Protein AF-A0AAD1RD25-F1 (afdb_monomer)

pLDDT: mean 83.56, std 19.71, range [30.31, 98.44]

Solvent-accessible surface area (backbone atoms only — not comparable to full-atom values): 5109 Å² total; per-residue (Å²): 141,80,90,83,86,79,84,85,58,92,83,67,57,52,53,70,49,78,55,97,92,42,76,48,44,28,36,53,43,82,54,90,80,43,54,89,38,78,66,67,16,25,50,74,46,66,45,95,70,46,50,93,54,69,68,75,75,81,86,84,83,87,83,86,85,53,80,80,55,63,78,71,78,117

Sequence (74 aa):
MAAGGRSRRYGDRWGVTTESEKQQKFWIVANSWGRKWGENGYFRILRGENHCGIEDLIIAAWCSVTPSDENKIL

Mean predicted aligned error: 9.25 Å

Foldseek 3Di:
DDDDDDDDDPPDQWDWDADPNDIFTWGKDAAPPALVPDPRRIDIDGPPPCVVVPVVDDDDDDDDDDPVVVVVVD

Radius of gyration: 17.49 Å; Cα contacts (8 Å, |Δi|>4): 64; chains: 1; bounding box: 41×29×44 Å

Secondary structure (DSSP, 8-state):
---------TT--EEEEEETTEEEEEEEEE-SS-TTSTTTSEEEEE-SS-GGGTTT-----PPPPPHHHHTT--

Structure (mmCIF, N/CA/C/O backbone):
data_AF-A0AAD1RD25-F1
#
_entry.id   AF-A0AAD1RD25-F1
#
loop_
_atom_site.group_PDB
_atom_site.id
_atom_site.type_symbol
_atom_site.label_atom_id
_atom_site.label_alt_id
_atom_site.label_comp_id
_atom_site.label_asym_id
_atom_site.label_entity_id
_atom_site.label_seq_id
_atom_site.pdbx_PDB_ins_code
_atom_site.Cartn_x
_atom_site.Cartn_y
_atom_site.Cartn_z
_atom_site.occupancy
_atom_site.B_iso_or_equiv
_atom_site.auth_seq_id
_atom_site.auth_comp_id
_atom_site.auth_asym_id
_atom_site.auth_atom_id
_atom_site.pdbx_PDB_model_num
ATOM 1 N N . MET A 1 1 ? -0.061 12.455 27.361 1.00 36.09 1 MET A N 1
ATOM 2 C CA . MET A 1 1 ? 0.288 11.192 28.052 1.00 36.09 1 MET A CA 1
ATOM 3 C C . MET A 1 1 ? -0.680 10.140 27.511 1.00 36.09 1 MET A C 1
ATOM 5 O O . MET A 1 1 ? -1.864 10.378 27.638 1.00 36.09 1 MET A O 1
ATOM 9 N N . ALA A 1 2 ? -0.342 9.080 26.780 1.00 30.31 2 ALA A N 1
ATOM 10 C CA . ALA A 1 2 ? 0.883 8.305 26.668 1.00 30.31 2 ALA A CA 1
ATOM 11 C C . ALA A 1 2 ? 1.278 8.081 25.194 1.00 30.31 2 ALA A C 1
ATOM 13 O O . ALA A 1 2 ? 0.433 7.880 24.325 1.00 30.31 2 ALA A O 1
ATOM 14 N N . ALA A 1 3 ? 2.584 8.107 24.940 1.00 45.75 3 ALA A N 1
ATOM 15 C CA . ALA A 1 3 ? 3.189 7.593 23.724 1.00 45.75 3 ALA A CA 1
ATOM 16 C C . ALA A 1 3 ? 3.168 6.056 23.779 1.00 45.75 3 ALA A C 1
ATOM 18 O O . ALA A 1 3 ? 3.765 5.467 24.675 1.00 45.75 3 ALA A O 1
ATOM 19 N N . GLY A 1 4 ? 2.472 5.410 22.843 1.00 36.84 4 GLY A N 1
ATOM 20 C CA . GLY A 1 4 ? 2.433 3.952 22.705 1.00 36.84 4 GLY A CA 1
ATOM 21 C C . GLY A 1 4 ? 3.150 3.521 21.432 1.00 36.84 4 GLY A C 1
ATOM 22 O O . GLY A 1 4 ? 2.528 3.389 20.382 1.00 36.84 4 GLY A O 1
ATOM 23 N N . GLY A 1 5 ? 4.470 3.361 21.508 1.00 53.44 5 GLY A N 1
ATOM 24 C CA . GLY A 1 5 ? 5.302 2.957 20.379 1.00 53.44 5 GLY A CA 1
ATOM 25 C C . GLY A 1 5 ? 5.121 1.491 19.981 1.00 53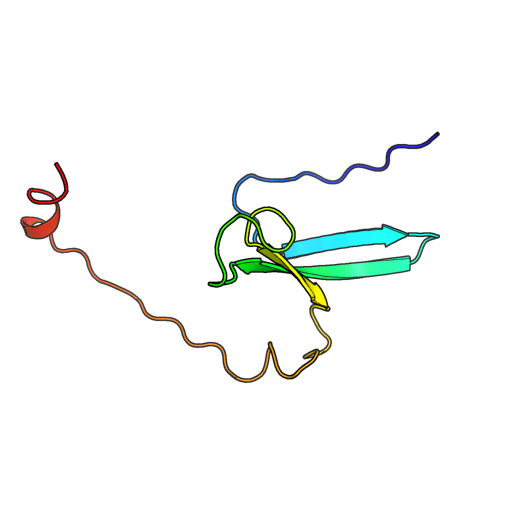.44 5 GLY A C 1
ATOM 26 O O . GLY A 1 5 ? 5.010 0.616 20.835 1.00 53.44 5 GLY A O 1
ATOM 27 N N . ARG A 1 6 ? 5.203 1.215 18.673 1.00 51.66 6 ARG A N 1
ATOM 28 C CA . ARG A 1 6 ? 5.783 -0.026 18.143 1.00 51.66 6 ARG A CA 1
ATOM 29 C C . ARG A 1 6 ? 6.691 0.302 16.956 1.00 51.66 6 ARG A C 1
ATOM 31 O O . ARG A 1 6 ? 6.361 1.113 16.099 1.00 51.66 6 ARG A O 1
ATOM 38 N N . SER A 1 7 ? 7.867 -0.310 17.021 1.00 42.53 7 SER A N 1
ATOM 39 C CA . SER A 1 7 ? 9.068 -0.163 16.201 1.00 42.53 7 SER A CA 1
ATOM 40 C C . SER A 1 7 ? 8.819 0.094 14.708 1.00 42.53 7 SER A C 1
ATOM 42 O O . SER A 1 7 ? 8.301 -0.767 14.002 1.00 42.53 7 SER A O 1
ATOM 44 N N . ARG A 1 8 ? 9.266 1.253 14.206 1.00 49.06 8 ARG A N 1
ATOM 45 C CA . ARG A 1 8 ? 9.620 1.414 12.790 1.00 49.06 8 ARG A CA 1
ATOM 46 C C . ARG A 1 8 ? 10.920 0.638 12.573 1.00 49.06 8 ARG A C 1
ATOM 48 O O . ARG A 1 8 ? 11.992 1.185 12.828 1.00 49.06 8 ARG A O 1
ATOM 55 N N . ARG A 1 9 ? 10.859 -0.614 12.108 1.00 53.94 9 ARG A N 1
ATOM 56 C CA . ARG A 1 9 ? 12.042 -1.193 11.462 1.00 53.94 9 ARG A CA 1
ATOM 57 C C . ARG A 1 9 ? 12.1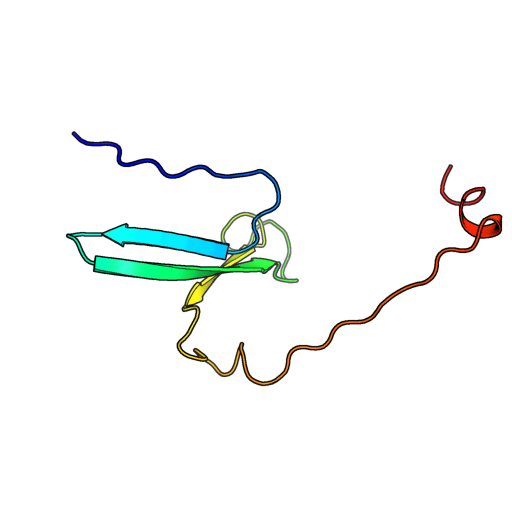88 -0.533 10.098 1.00 53.94 9 ARG A C 1
ATOM 59 O O . ARG A 1 9 ? 11.220 -0.389 9.352 1.00 53.94 9 ARG A O 1
ATOM 66 N N . TYR A 1 10 ? 13.391 -0.056 9.809 1.00 40.12 10 TYR A N 1
ATOM 67 C CA . TYR A 1 10 ? 13.721 0.539 8.522 1.00 40.12 10 TYR A CA 1
ATOM 68 C C . TYR A 1 10 ? 13.503 -0.528 7.434 1.00 40.12 10 TYR A C 1
ATOM 70 O O . TYR A 1 10 ? 14.195 -1.540 7.436 1.00 40.12 10 TYR A O 1
ATOM 78 N N . GLY A 1 11 ? 12.501 -0.342 6.566 1.00 65.06 11 GLY A N 1
ATOM 79 C CA . GLY A 1 11 ? 12.169 -1.278 5.480 1.00 65.06 11 GLY A CA 1
ATOM 80 C C . GLY A 1 11 ? 10.735 -1.820 5.477 1.00 65.06 11 GLY A C 1
ATOM 81 O O . GLY A 1 11 ? 10.268 -2.260 4.427 1.00 65.06 11 GLY A O 1
ATOM 82 N N . ASP A 1 12 ? 9.997 -1.731 6.586 1.00 81.38 12 ASP A N 1
ATOM 83 C CA . ASP A 1 12 ? 8.627 -2.256 6.634 1.00 81.38 12 ASP A CA 1
ATOM 84 C C . ASP A 1 12 ? 7.661 -1.341 5.843 1.00 81.38 12 ASP A C 1
ATOM 86 O O . ASP A 1 12 ? 7.453 -0.174 6.180 1.00 81.38 12 ASP A O 1
ATOM 90 N N . ARG A 1 13 ? 7.060 -1.868 4.762 1.00 93.25 13 ARG A N 1
ATOM 91 C CA . ARG A 1 13 ? 6.088 -1.169 3.883 1.00 93.25 13 ARG A CA 1
ATOM 92 C C . ARG A 1 13 ? 4.626 -1.334 4.333 1.00 93.25 13 ARG A C 1
ATOM 94 O O . ARG A 1 13 ? 3.701 -1.234 3.532 1.00 93.25 13 ARG A O 1
ATOM 101 N N . TRP A 1 14 ? 4.405 -1.595 5.618 1.00 95.44 14 TRP A N 1
ATOM 102 C CA . TRP A 1 14 ? 3.088 -1.791 6.228 1.00 95.44 14 TRP A CA 1
ATOM 103 C C . TRP A 1 14 ? 3.126 -1.476 7.722 1.00 95.44 14 TRP A C 1
AT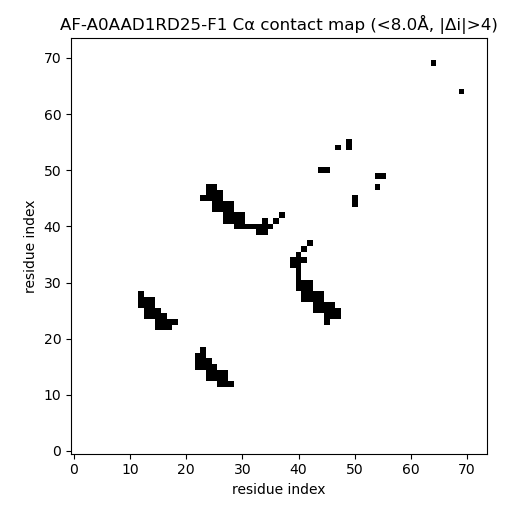OM 105 O O . TRP A 1 14 ? 4.196 -1.379 8.318 1.00 95.44 14 TRP A O 1
ATOM 115 N N . GLY A 1 15 ? 1.959 -1.323 8.344 1.00 93.56 15 GLY A N 1
ATOM 116 C CA . GLY A 1 15 ? 1.877 -1.066 9.777 1.00 93.56 15 GLY A CA 1
ATOM 117 C C . GLY A 1 15 ? 0.492 -1.275 10.376 1.00 93.56 15 GLY A C 1
ATOM 118 O O . GLY A 1 15 ? -0.431 -1.776 9.723 1.00 93.56 15 GLY A O 1
ATOM 119 N N . VAL A 1 16 ? 0.386 -0.920 11.659 1.00 93.81 16 VAL A N 1
ATOM 120 C CA . VAL A 1 16 ? -0.856 -0.896 12.440 1.00 93.81 16 VAL A CA 1
ATOM 121 C C . VAL A 1 16 ? -0.854 0.363 13.305 1.00 93.81 16 VAL A C 1
ATOM 123 O O . VAL A 1 16 ? 0.116 0.586 14.029 1.00 93.81 16 VAL A O 1
ATOM 126 N N . THR A 1 17 ? -1.902 1.184 13.241 1.00 90.94 1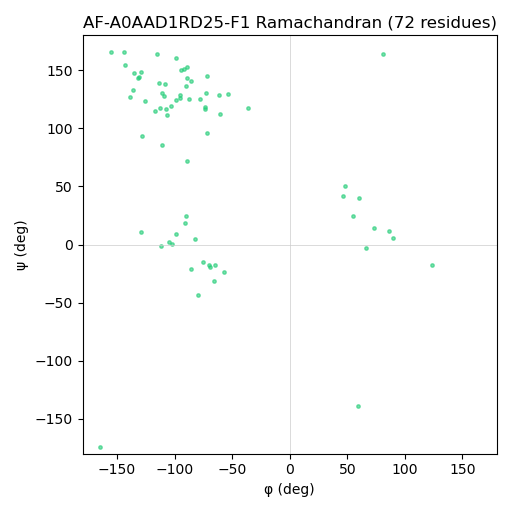7 THR A N 1
ATOM 127 C CA . THR A 1 17 ? -2.145 2.239 14.236 1.00 90.94 17 THR A CA 1
ATOM 128 C C . THR A 1 17 ? -3.084 1.714 15.314 1.00 90.94 17 THR A C 1
ATOM 130 O O . THR A 1 17 ? -3.910 0.838 15.055 1.00 90.94 17 THR A O 1
ATOM 133 N N . THR A 1 18 ? -2.943 2.228 16.533 1.00 91.75 18 THR A N 1
ATOM 134 C CA . THR A 1 18 ? -3.901 1.982 17.612 1.00 91.75 18 THR A CA 1
ATOM 135 C C . THR A 1 18 ? -4.521 3.319 17.988 1.00 91.75 18 THR A C 1
ATOM 137 O O . THR A 1 18 ? -3.815 4.193 18.487 1.00 91.75 18 THR A O 1
ATOM 140 N N . GLU A 1 19 ? -5.819 3.475 17.758 1.00 84.75 19 GLU A N 1
ATOM 141 C CA . GLU A 1 19 ? -6.587 4.661 18.144 1.00 84.75 19 GLU A CA 1
ATOM 142 C C . GLU A 1 19 ? -7.789 4.211 18.972 1.00 84.75 19 GLU A C 1
ATOM 144 O O . GLU A 1 19 ? -8.568 3.372 18.525 1.00 84.75 19 GLU A O 1
ATOM 149 N N . SER A 1 20 ? -7.924 4.732 20.197 1.00 85.19 20 SER A N 1
ATOM 150 C CA . SER A 1 20 ? -9.044 4.419 21.104 1.00 85.19 20 SER A CA 1
ATOM 151 C C . SER A 1 20 ? -9.330 2.912 21.224 1.00 85.19 20 SER A C 1
ATOM 153 O O . SER A 1 20 ? -10.456 2.468 21.020 1.00 85.19 20 SER A O 1
ATOM 155 N N . GLU A 1 21 ? -8.280 2.123 21.484 1.00 84.69 21 GLU A N 1
ATOM 156 C CA . GLU A 1 21 ? -8.296 0.648 21.592 1.00 84.69 21 GLU A CA 1
ATOM 157 C C . GLU A 1 21 ? -8.617 -0.124 20.300 1.00 84.69 21 GLU A C 1
ATOM 159 O O . GLU A 1 21 ? -8.512 -1.351 20.270 1.00 84.69 21 GLU A O 1
ATOM 164 N N . LYS A 1 22 ? -8.912 0.563 19.193 1.00 88.50 22 LYS A N 1
ATOM 165 C CA . LYS A 1 22 ? -9.085 -0.059 17.878 1.00 88.50 22 LYS A CA 1
ATOM 166 C C . LYS A 1 22 ? -7.761 -0.105 17.128 1.00 88.50 22 LYS A C 1
ATOM 168 O O . LYS A 1 22 ? -7.000 0.861 17.115 1.00 88.50 22 LYS A O 1
ATOM 173 N N . GLN A 1 23 ? -7.486 -1.242 16.493 1.00 92.69 23 GLN A N 1
ATOM 174 C CA . GLN A 1 23 ? -6.304 -1.432 15.653 1.00 92.69 23 GLN A CA 1
ATOM 175 C C . GLN A 1 23 ? -6.662 -1.257 14.178 1.00 92.69 23 GLN A C 1
ATOM 177 O O . GLN A 1 23 ? -7.504 -1.992 13.669 1.00 92.69 23 GLN A O 1
ATOM 182 N N . GLN A 1 24 ? -5.971 -0.355 13.480 1.00 93.88 24 GLN A N 1
ATOM 183 C CA . GLN A 1 24 ? -6.132 -0.151 12.042 1.00 93.88 24 GLN A CA 1
ATOM 184 C C . GLN A 1 24 ? -4.873 -0.584 11.294 1.00 93.88 24 GLN A C 1
ATOM 186 O O . GLN A 1 24 ? -3.796 -0.023 11.491 1.00 93.88 24 GLN A O 1
ATOM 191 N N . LYS A 1 25 ? -4.992 -1.585 10.418 1.00 95.69 25 LYS A N 1
ATOM 192 C CA . LYS A 1 25 ? -3.887 -2.076 9.580 1.00 95.69 25 LYS A CA 1
ATOM 193 C C . LYS A 1 25 ? -3.789 -1.247 8.299 1.00 95.69 25 LYS A C 1
ATOM 195 O O . LYS A 1 25 ? -4.810 -0.931 7.693 1.00 95.69 25 LYS A O 1
ATOM 200 N N . PHE A 1 26 ? -2.569 -0.952 7.854 1.00 96.19 26 PHE A N 1
ATOM 201 C CA . PHE A 1 26 ? -2.342 -0.213 6.608 1.00 96.19 26 PHE A CA 1
ATOM 202 C C . PHE A 1 26 ? -1.120 -0.705 5.821 1.00 96.19 26 PHE A C 1
ATOM 204 O O . PHE A 1 26 ? -0.177 -1.253 6.400 1.00 96.19 26 PHE A O 1
ATOM 211 N N . TRP A 1 27 ? -1.141 -0.479 4.506 1.00 97.12 27 TRP A N 1
ATOM 212 C CA . TRP A 1 27 ? 0.018 -0.507 3.607 1.00 97.12 27 TRP A CA 1
ATOM 213 C C . TRP A 1 27 ? 0.624 0.895 3.490 1.00 97.12 27 TRP A C 1
ATOM 215 O O . TRP A 1 27 ? -0.097 1.884 3.610 1.00 97.12 27 TRP A O 1
ATOM 225 N N . ILE A 1 28 ? 1.933 0.990 3.245 1.00 97.00 28 ILE A N 1
ATOM 226 C CA . ILE A 1 28 ? 2.618 2.238 2.877 1.00 97.00 28 ILE A CA 1
ATOM 227 C C . ILE A 1 28 ? 2.964 2.153 1.394 1.00 97.00 28 ILE A C 1
ATOM 229 O O . ILE A 1 28 ? 3.832 1.371 1.001 1.00 97.00 28 ILE A O 1
ATOM 233 N N . VAL A 1 29 ? 2.312 2.975 0.579 1.00 96.50 29 VAL A N 1
ATOM 234 C CA . VAL A 1 29 ? 2.401 2.909 -0.882 1.00 96.50 29 VAL A CA 1
ATOM 235 C C . VAL A 1 29 ? 3.155 4.124 -1.412 1.00 96.50 29 VAL A C 1
ATOM 237 O O . VAL A 1 29 ? 2.866 5.258 -1.028 1.00 96.50 29 VAL A O 1
ATOM 240 N N . ALA A 1 30 ? 4.142 3.884 -2.278 1.00 96.69 30 ALA A N 1
ATOM 241 C CA . ALA A 1 30 ? 4.817 4.937 -3.031 1.00 96.69 30 ALA A CA 1
ATOM 242 C C . ALA A 1 30 ? 3.925 5.368 -4.194 1.00 96.69 30 ALA A C 1
ATOM 244 O O . ALA A 1 30 ? 3.534 4.529 -5.003 1.00 96.69 30 ALA A O 1
ATOM 245 N N . ASN A 1 31 ? 3.623 6.657 -4.292 1.00 97.62 31 ASN A N 1
ATOM 246 C CA . ASN A 1 31 ? 2.884 7.208 -5.417 1.00 97.62 31 ASN A CA 1
ATOM 247 C C . ASN A 1 31 ? 3.839 7.846 -6.441 1.00 97.62 31 ASN A C 1
ATOM 249 O O . ASN A 1 31 ? 4.977 8.202 -6.126 1.00 97.62 31 ASN A O 1
ATOM 253 N N . SER A 1 32 ? 3.371 8.018 -7.674 1.00 97.81 32 SER A N 1
ATOM 254 C CA . SER A 1 32 ? 4.146 8.555 -8.800 1.00 97.81 32 SER A CA 1
ATOM 255 C C . SER A 1 32 ? 3.905 10.048 -9.067 1.00 97.81 32 SER A C 1
ATOM 257 O O . SER A 1 32 ? 4.403 10.586 -10.051 1.00 97.81 32 SER A O 1
ATOM 259 N N . TRP A 1 33 ? 3.195 10.759 -8.185 1.0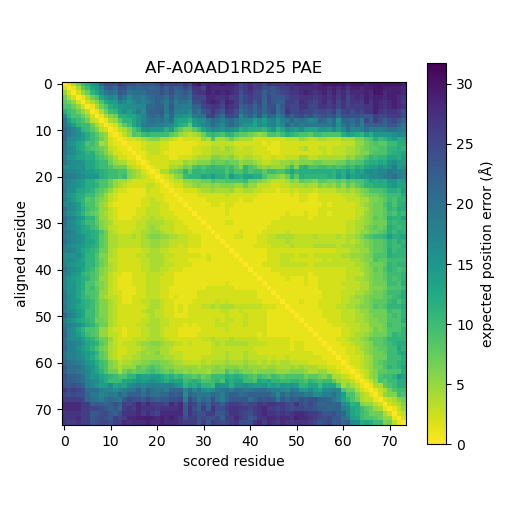0 97.81 33 TRP A N 1
ATOM 260 C CA . TRP A 1 33 ? 2.831 12.180 -8.362 1.00 97.81 33 TRP A CA 1
ATOM 261 C C . TRP A 1 33 ? 3.848 13.172 -7.772 1.00 97.81 33 TRP A C 1
ATOM 263 O O . TRP A 1 33 ? 3.549 14.342 -7.533 1.00 97.81 33 TRP A O 1
ATOM 273 N N . GLY A 1 34 ? 5.073 12.707 -7.531 1.00 97.19 34 GLY A N 1
ATOM 274 C CA . GLY A 1 34 ? 6.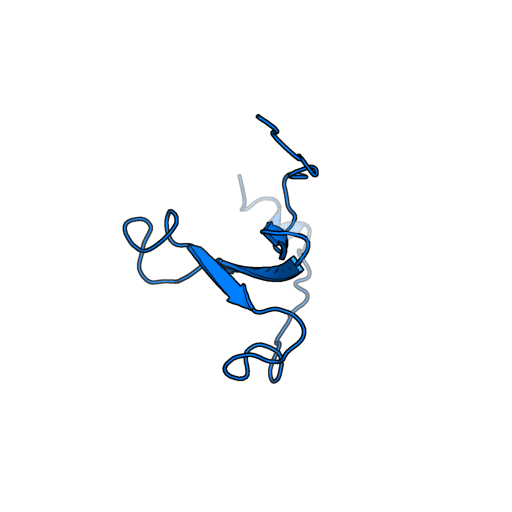159 13.512 -6.986 1.00 97.19 34 GLY A CA 1
ATOM 275 C C . GLY A 1 34 ? 6.117 13.683 -5.464 1.00 97.19 34 GLY A C 1
ATOM 276 O O . GLY A 1 34 ? 5.117 13.451 -4.789 1.00 97.19 34 GLY A O 1
ATOM 277 N N . ARG A 1 35 ? 7.251 14.117 -4.901 1.00 96.94 35 ARG A N 1
ATOM 278 C CA . ARG A 1 35 ? 7.471 14.166 -3.443 1.00 96.94 35 ARG A CA 1
ATOM 279 C C . ARG A 1 35 ? 6.638 15.216 -2.708 1.00 96.94 35 ARG A C 1
ATOM 281 O O . ARG A 1 35 ? 6.503 15.124 -1.498 1.00 96.94 35 ARG A O 1
ATOM 288 N N . LYS A 1 36 ? 6.113 16.225 -3.410 1.00 97.88 36 LYS A N 1
ATOM 289 C CA . LYS A 1 36 ? 5.294 17.287 -2.797 1.00 97.88 36 LYS A CA 1
ATOM 290 C C . LYS A 1 36 ? 3.875 16.824 -2.459 1.00 97.88 36 LYS A C 1
ATOM 292 O O . LYS A 1 36 ? 3.176 17.520 -1.733 1.00 97.88 36 LYS A O 1
ATOM 297 N N . TRP A 1 37 ? 3.442 15.691 -3.004 1.00 97.56 37 TRP A N 1
ATOM 298 C CA . TRP A 1 37 ? 2.122 15.138 -2.749 1.00 97.56 37 TRP A CA 1
ATOM 299 C C . TRP A 1 37 ? 2.140 14.199 -1.534 1.00 97.56 37 TRP A C 1
ATOM 301 O O . TRP A 1 37 ? 3.093 13.442 -1.349 1.00 97.56 37 TRP A O 1
ATOM 311 N N . GLY A 1 38 ? 1.072 14.217 -0.732 1.00 96.38 38 GLY A N 1
ATOM 312 C CA . GLY A 1 38 ? 0.877 13.282 0.379 1.00 96.38 38 GLY A CA 1
ATOM 313 C C . GLY A 1 38 ? 1.993 13.326 1.428 1.00 96.38 38 GLY A C 1
ATOM 314 O O . GLY A 1 38 ? 2.501 14.384 1.794 1.00 96.38 38 GLY A O 1
ATOM 315 N N . GLU A 1 39 ? 2.388 12.153 1.912 1.00 96.25 39 GLU A N 1
ATOM 316 C CA . GLU A 1 39 ? 3.438 11.976 2.917 1.00 96.25 39 GLU A CA 1
ATOM 317 C C . GLU A 1 39 ? 4.805 11.823 2.225 1.00 96.25 39 GLU A C 1
ATOM 319 O O . GLU A 1 39 ? 5.370 10.734 2.169 1.00 96.25 39 GLU A O 1
ATOM 324 N N . ASN A 1 40 ? 5.344 12.907 1.654 1.00 96.06 40 ASN A N 1
ATOM 325 C CA . ASN A 1 40 ? 6.596 12.903 0.873 1.00 96.06 40 ASN A CA 1
ATOM 326 C C . ASN A 1 40 ? 6.567 11.987 -0.372 1.00 96.06 40 ASN A C 1
ATOM 328 O O . ASN A 1 40 ? 7.549 11.309 -0.685 1.00 96.06 40 ASN A O 1
ATOM 332 N N . GLY A 1 41 ? 5.442 11.958 -1.087 1.00 97.44 41 GLY A N 1
ATOM 333 C CA . GLY A 1 41 ? 5.195 11.080 -2.235 1.00 97.44 41 GLY A CA 1
ATOM 334 C C . GLY A 1 41 ? 4.585 9.725 -1.869 1.00 97.44 41 GLY A C 1
ATOM 335 O O . GLY A 1 41 ? 4.436 8.876 -2.741 1.00 97.44 41 GLY A O 1
ATOM 336 N N . TYR A 1 42 ? 4.228 9.511 -0.602 1.00 97.31 42 TYR A N 1
ATOM 337 C CA . TYR A 1 42 ? 3.614 8.277 -0.115 1.00 97.31 42 TYR A CA 1
ATOM 338 C C . TYR A 1 42 ? 2.194 8.508 0.396 1.00 97.31 42 TYR A C 1
ATOM 340 O O . TYR A 1 42 ? 1.790 9.636 0.684 1.00 97.31 42 TYR A O 1
ATOM 348 N N . PHE A 1 43 ? 1.450 7.418 0.545 1.00 96.88 43 PHE A N 1
ATOM 349 C CA . PHE A 1 43 ? 0.195 7.398 1.285 1.00 96.88 43 PHE A CA 1
ATOM 350 C C . PHE A 1 43 ? 0.017 6.079 2.033 1.00 96.88 43 PHE A C 1
ATOM 352 O O . PHE A 1 43 ? 0.710 5.087 1.777 1.00 96.88 43 PHE A O 1
ATOM 359 N N . ARG A 1 44 ? -0.934 6.085 2.967 1.00 96.62 44 ARG A N 1
ATOM 360 C CA . ARG A 1 44 ? -1.377 4.904 3.702 1.00 96.62 44 ARG A CA 1
ATOM 361 C C . ARG A 1 44 ? -2.764 4.506 3.225 1.00 96.62 44 ARG A C 1
ATOM 363 O O . ARG A 1 44 ? -3.618 5.367 3.037 1.00 96.62 44 ARG A O 1
ATOM 370 N N . ILE A 1 45 ? -2.981 3.210 3.050 1.00 97.00 45 ILE A N 1
ATOM 371 C CA . ILE A 1 45 ? -4.272 2.645 2.643 1.00 97.00 45 ILE A CA 1
ATOM 372 C C . ILE A 1 45 ? -4.595 1.422 3.484 1.00 97.00 45 ILE A C 1
ATOM 374 O O . ILE A 1 45 ? -3.692 0.714 3.935 1.00 97.00 45 ILE A O 1
ATOM 378 N N . LEU A 1 46 ? -5.888 1.216 3.719 1.00 97.31 46 LEU A N 1
ATOM 379 C CA . LEU A 1 46 ? -6.427 0.116 4.498 1.00 97.31 46 LEU A CA 1
ATOM 380 C C . LEU A 1 46 ? -5.919 -1.235 3.980 1.00 97.31 46 LEU A C 1
ATOM 382 O O . LEU A 1 46 ? -5.981 -1.520 2.787 1.00 97.31 46 LEU A O 1
ATOM 386 N N . ARG A 1 47 ? -5.399 -2.049 4.899 1.00 96.94 47 ARG A N 1
ATOM 387 C CA . ARG A 1 47 ? -4.809 -3.360 4.614 1.00 96.94 47 ARG A CA 1
ATOM 388 C C . ARG A 1 47 ? -5.639 -4.479 5.224 1.00 96.94 47 ARG A C 1
ATOM 390 O O . ARG A 1 47 ? -5.986 -4.400 6.401 1.00 96.94 47 ARG A O 1
ATOM 397 N N . GLY A 1 48 ? -5.803 -5.568 4.478 1.00 96.88 48 GLY A N 1
ATOM 398 C CA . GLY A 1 48 ? -6.502 -6.781 4.903 1.00 96.88 48 GLY A CA 1
ATOM 399 C C . GLY A 1 48 ? -8.011 -6.751 4.671 1.00 96.88 48 GLY A C 1
ATOM 400 O O . GLY A 1 48 ? -8.709 -7.609 5.200 1.00 96.88 48 GLY A O 1
ATOM 401 N N . GLU A 1 49 ? -8.499 -5.767 3.917 1.00 97.25 49 GLU A N 1
ATOM 402 C CA . GLU A 1 49 ? -9.912 -5.614 3.544 1.00 97.25 49 GLU A CA 1
ATOM 403 C C . GLU A 1 49 ? -10.083 -5.419 2.029 1.00 97.25 49 GLU A C 1
ATOM 405 O O . GLU A 1 49 ? -11.160 -5.039 1.580 1.00 97.25 49 GLU A O 1
ATOM 410 N N . ASN A 1 50 ? -9.020 -5.628 1.236 1.00 97.12 50 ASN A N 1
ATOM 411 C CA . ASN A 1 50 ? -9.006 -5.359 -0.203 1.00 97.12 50 ASN A CA 1
ATOM 412 C C . ASN A 1 50 ? -9.598 -3.984 -0.582 1.00 97.12 50 ASN A C 1
ATOM 414 O O . ASN A 1 50 ? -10.376 -3.823 -1.526 1.00 97.12 50 ASN A O 1
ATOM 418 N N . HIS A 1 51 ? -9.268 -2.963 0.208 1.00 98.00 51 HIS A N 1
ATOM 419 C CA . HIS A 1 51 ? -9.845 -1.641 0.030 1.00 98.00 51 HIS A CA 1
ATOM 420 C C . HIS A 1 51 ? -9.483 -1.079 -1.349 1.00 98.00 51 HIS A C 1
ATOM 422 O O . HIS A 1 51 ? -8.312 -1.063 -1.730 1.00 98.00 51 HIS A O 1
ATOM 428 N N . CYS A 1 52 ? -10.492 -0.628 -2.097 1.00 97.56 52 CYS A N 1
ATOM 429 C CA . CYS A 1 52 ? -10.342 -0.172 -3.483 1.00 97.56 52 CYS A CA 1
ATOM 430 C C . CYS A 1 52 ? -9.694 -1.207 -4.430 1.00 97.56 52 CYS A C 1
ATOM 432 O O . CYS A 1 52 ? -9.098 -0.811 -5.429 1.00 97.56 52 CYS A O 1
ATOM 434 N N . GLY A 1 53 ? -9.779 -2.507 -4.123 1.00 98.25 53 GLY A N 1
ATOM 435 C CA . GLY A 1 53 ? -9.207 -3.572 -4.954 1.00 98.25 53 GLY A CA 1
ATOM 436 C C . GLY A 1 53 ? -7.678 -3.665 -4.903 1.00 98.25 53 GLY A C 1
ATOM 437 O O . GLY A 1 53 ? -7.066 -4.301 -5.759 1.00 98.25 53 GLY A O 1
ATOM 438 N N . ILE A 1 54 ? -7.021 -3.007 -3.936 1.00 97.62 54 ILE A N 1
ATOM 439 C CA . ILE A 1 54 ? -5.550 -2.941 -3.894 1.00 97.62 54 ILE A CA 1
ATOM 440 C C . ILE A 1 54 ? -4.879 -4.308 -3.662 1.00 97.62 54 ILE A C 1
ATOM 442 O O . ILE A 1 54 ? -3.690 -4.462 -3.931 1.00 97.62 54 ILE A O 1
ATOM 446 N N . GLU A 1 55 ? -5.620 -5.301 -3.173 1.00 98.44 55 GLU A N 1
ATOM 447 C CA . GLU A 1 55 ? -5.110 -6.642 -2.869 1.00 98.44 55 GLU A CA 1
ATOM 448 C C . GLU A 1 55 ? -5.496 -7.678 -3.947 1.00 98.44 55 GLU A C 1
ATOM 450 O O . GLU A 1 55 ? -5.091 -8.832 -3.833 1.00 98.44 55 GLU A O 1
ATOM 455 N N . ASP A 1 56 ? -6.209 -7.277 -5.011 1.00 98.06 56 ASP A N 1
ATOM 456 C CA . ASP A 1 56 ? -6.691 -8.187 -6.066 1.00 98.06 56 ASP A CA 1
ATOM 457 C C . ASP A 1 56 ? -5.619 -8.566 -7.096 1.00 98.06 56 ASP A C 1
ATOM 459 O O . ASP A 1 56 ? -5.513 -9.726 -7.497 1.00 98.06 56 ASP A O 1
ATOM 463 N N . LEU A 1 57 ? -4.824 -7.593 -7.554 1.00 97.56 57 LEU A N 1
ATOM 464 C CA . LEU A 1 57 ? -3.829 -7.789 -8.612 1.00 97.56 57 LEU A CA 1
ATOM 465 C C . LEU A 1 57 ? -2.459 -7.282 -8.167 1.00 97.56 57 LEU A C 1
ATOM 467 O O . LEU A 1 57 ? -2.107 -6.115 -8.341 1.00 97.56 57 LEU A O 1
ATOM 471 N N . ILE A 1 58 ? -1.666 -8.199 -7.621 1.00 96.38 58 ILE A N 1
ATOM 472 C CA . ILE A 1 58 ? -0.298 -7.937 -7.177 1.00 96.38 58 ILE A CA 1
ATOM 473 C C . ILE A 1 58 ? 0.656 -8.611 -8.162 1.00 96.38 58 ILE A C 1
ATOM 475 O O . ILE A 1 58 ? 0.664 -9.833 -8.295 1.00 96.38 58 ILE A O 1
ATOM 479 N N . ILE A 1 59 ? 1.471 -7.812 -8.850 1.00 97.00 59 ILE A N 1
ATOM 480 C CA . ILE A 1 59 ? 2.456 -8.299 -9.822 1.00 97.00 59 ILE A CA 1
ATOM 481 C C . ILE A 1 59 ? 3.853 -8.118 -9.235 1.00 97.00 59 ILE A C 1
ATOM 483 O O . ILE A 1 59 ? 4.228 -7.021 -8.821 1.00 97.00 59 ILE A O 1
ATOM 487 N N . ALA A 1 60 ? 4.630 -9.198 -9.227 1.00 95.25 60 ALA A N 1
ATOM 488 C CA . ALA A 1 60 ? 6.024 -9.205 -8.805 1.00 95.25 60 ALA A CA 1
ATOM 489 C C . ALA A 1 60 ? 6.891 -9.880 -9.873 1.00 95.25 60 ALA A C 1
ATOM 491 O O . ALA A 1 60 ? 6.445 -10.801 -1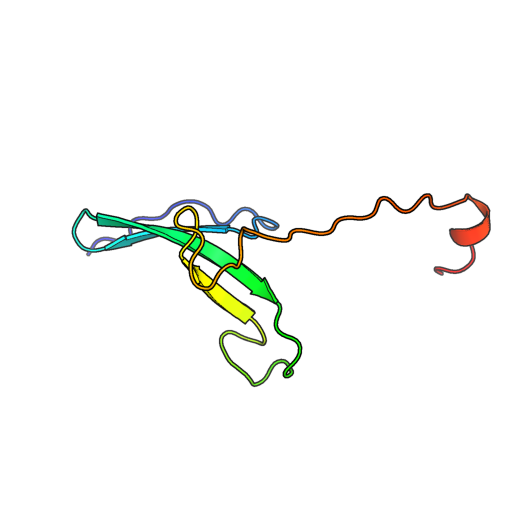0.556 1.00 95.25 60 ALA A O 1
ATOM 492 N N . ALA A 1 61 ? 8.136 -9.428 -9.998 1.00 94.12 61 ALA A N 1
ATOM 493 C CA . ALA A 1 61 ? 9.126 -10.014 -10.890 1.00 94.12 61 ALA A CA 1
ATOM 494 C C . ALA A 1 61 ? 10.431 -10.250 -10.128 1.00 94.12 61 ALA A C 1
ATOM 496 O O . ALA A 1 61 ? 10.807 -9.458 -9.262 1.00 94.12 61 ALA A O 1
ATOM 497 N N . TRP A 1 62 ? 11.120 -11.339 -10.465 1.00 93.88 62 TRP A N 1
ATOM 498 C CA . TRP A 1 62 ? 12.458 -11.628 -9.967 1.00 93.88 62 TRP A CA 1
ATOM 499 C C . TRP A 1 62 ? 13.475 -11.316 -11.062 1.00 93.88 62 TRP A C 1
ATOM 501 O O . TRP A 1 62 ? 13.437 -11.924 -12.131 1.00 93.88 62 TRP A O 1
ATOM 511 N N . CYS A 1 63 ? 14.386 -10.382 -10.802 1.00 88.12 63 CYS A N 1
ATOM 512 C CA . CYS A 1 63 ? 15.464 -10.055 -11.731 1.00 88.12 63 CYS A CA 1
ATOM 513 C C . CYS A 1 63 ? 16.729 -10.829 -11.347 1.00 88.12 63 CYS A C 1
ATOM 515 O O . CYS A 1 63 ? 17.157 -10.789 -10.194 1.00 88.12 63 CYS A O 1
ATOM 517 N N . SER A 1 64 ? 17.338 -11.522 -12.311 1.00 87.50 64 SER A N 1
ATOM 518 C CA . SER A 1 64 ? 18.690 -12.065 -12.160 1.00 87.50 64 SER A CA 1
ATOM 519 C C . SER A 1 64 ? 19.691 -10.992 -12.576 1.00 87.50 64 SER A C 1
ATOM 521 O O . SER A 1 64 ? 19.582 -10.447 -13.672 1.00 87.50 64 SER A O 1
ATOM 523 N N . VAL A 1 65 ? 20.630 -10.673 -11.688 1.00 82.62 65 VAL A N 1
ATOM 524 C CA . VAL A 1 65 ? 21.765 -9.801 -12.002 1.00 82.62 65 VAL A CA 1
ATOM 525 C C . VAL A 1 65 ? 22.926 -10.709 -12.378 1.00 82.62 65 VAL A C 1
ATOM 527 O O . VAL A 1 65 ? 23.248 -11.634 -11.630 1.00 82.62 65 VAL A O 1
ATOM 530 N N . THR A 1 66 ? 23.519 -10.488 -13.549 1.00 79.75 66 THR A N 1
ATOM 531 C CA . THR A 1 66 ? 24.716 -11.233 -13.947 1.00 79.75 66 THR A CA 1
ATOM 532 C C . THR A 1 66 ? 25.971 -10.502 -13.471 1.00 79.75 66 THR A C 1
ATOM 534 O O . THR A 1 66 ? 25.960 -9.273 -13.398 1.00 79.75 66 THR A O 1
ATOM 537 N N . PRO A 1 67 ? 27.091 -11.203 -13.216 1.00 71.06 67 PRO A N 1
ATOM 538 C CA . PRO A 1 67 ? 28.339 -10.553 -12.803 1.00 71.06 67 PRO A CA 1
ATOM 539 C C . PRO A 1 67 ? 28.853 -9.482 -13.786 1.00 71.06 67 PRO A C 1
ATOM 541 O O . PRO A 1 67 ? 29.570 -8.567 -13.395 1.00 71.06 67 PRO A O 1
ATOM 544 N N . SER A 1 68 ? 28.475 -9.543 -15.071 1.00 68.44 68 SER A N 1
ATOM 545 C CA . SER A 1 68 ? 28.795 -8.494 -16.054 1.00 68.44 68 SER A CA 1
ATOM 546 C C . SER A 1 68 ? 28.039 -7.176 -15.849 1.00 68.44 68 SER A C 1
ATOM 548 O O . SER A 1 68 ? 28.459 -6.153 -16.391 1.00 68.44 68 SER A O 1
ATOM 550 N N . ASP A 1 69 ? 26.949 -7.184 -15.079 1.00 65.44 69 ASP A N 1
ATOM 551 C CA . ASP A 1 69 ? 26.173 -5.989 -14.736 1.00 65.44 69 ASP A CA 1
ATOM 552 C C . ASP A 1 69 ? 26.753 -5.262 -13.511 1.00 65.44 69 ASP A C 1
ATOM 554 O O . ASP A 1 69 ? 26.559 -4.057 -13.364 1.00 65.44 69 ASP A O 1
ATOM 558 N N . GLU A 1 70 ? 27.536 -5.952 -12.673 1.00 60.03 70 GLU A N 1
ATOM 559 C CA . GLU A 1 70 ? 28.171 -5.381 -11.474 1.00 60.03 70 GLU A CA 1
ATOM 560 C C . GLU A 1 70 ? 29.228 -4.318 -11.825 1.00 60.03 70 GLU A C 1
ATOM 562 O O . GLU A 1 70 ? 29.370 -3.321 -11.121 1.00 60.03 70 GLU A O 1
ATOM 567 N N . ASN A 1 71 ? 29.898 -4.460 -12.975 1.00 56.72 71 ASN A N 1
ATOM 568 C CA . ASN A 1 71 ? 30.887 -3.496 -13.480 1.00 56.72 71 ASN A CA 1
ATOM 569 C C . ASN A 1 71 ? 30.277 -2.288 -14.222 1.00 56.72 71 ASN A C 1
ATOM 571 O O . ASN A 1 71 ? 31.019 -1.490 -14.789 1.00 56.72 71 ASN A O 1
ATOM 575 N N . LYS A 1 72 ? 28.943 -2.154 -14.263 1.00 58.19 72 LYS A N 1
ATOM 576 C CA . LYS A 1 72 ? 28.239 -0.997 -14.859 1.00 58.19 72 L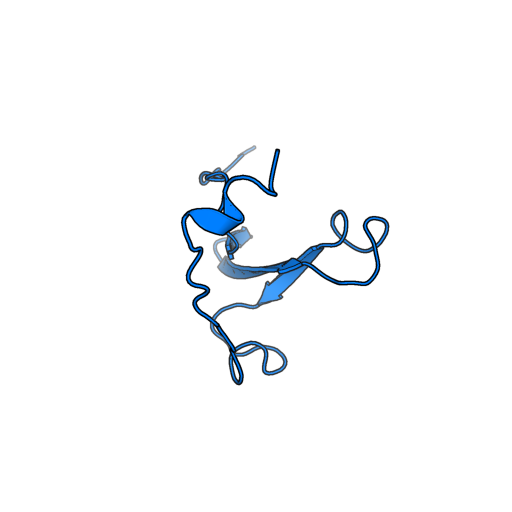YS A CA 1
ATOM 577 C C . LYS A 1 72 ? 27.509 -0.127 -13.830 1.00 58.19 72 LYS A C 1
ATOM 579 O O . LYS A 1 72 ? 26.861 0.843 -14.214 1.00 58.19 72 LYS A O 1
ATOM 584 N N . ILE A 1 73 ? 27.553 -0.507 -12.550 1.00 56.88 73 ILE A N 1
ATOM 585 C CA . ILE A 1 73 ? 26.877 0.193 -11.441 1.00 56.88 73 ILE A CA 1
ATOM 586 C C . ILE A 1 73 ? 27.893 0.997 -10.589 1.00 56.88 73 ILE A C 1
ATOM 588 O O . ILE A 1 73 ? 27.511 1.665 -9.628 1.00 56.88 73 ILE A O 1
ATOM 592 N N . LEU A 1 74 ? 29.173 0.993 -10.983 1.00 50.19 74 LEU A N 1
ATOM 593 C CA . LEU A 1 74 ? 30.190 1.981 -10.596 1.00 50.19 74 LEU A CA 1
ATOM 594 C C . LEU A 1 74 ? 30.389 2.984 -11.737 1.00 50.19 74 LEU A C 1
ATOM 596 O O . LEU A 1 74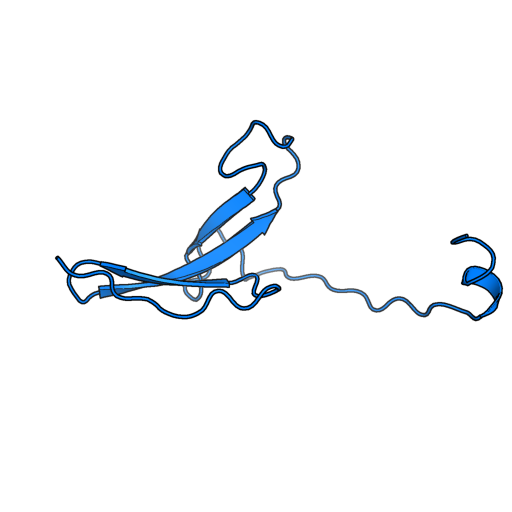 ? 30.644 4.167 -11.422 1.00 50.19 74 LEU A O 1
#

InterPro domains:
  IPR000668 Peptidase C1A, papain C-terminal [PF00112] (20-60)
  IPR025661 Cysteine peptidase, asparagine active site [PS00640] (26-45)
  IPR038765 Papain-like cysteine peptidase superfamily [SSF54001] (14-62)

Nearest PDB structures (foldseek):
  1k3b-assembly1_C  TM=8.447E-01  e=7.901E-05  Homo sapiens
  6rn6-assembly1_F  TM=7.284E-01  e=6.117E-05  Homo sapiens
  1jqp-assembly1_A  TM=8.493E-01  e=1.818E-02  Rattus norvegicus
  5yvq-assembly1_A  TM=3.370E-01  e=9.616E+00  Muvirus mu

Organism: Pelobates cultripes (NCBI:txid61616)